Protein AF-L1MJA1-F1 (afdb_monomer)

InterPro domains:
  IPR003691 Fluoride-specific ion channel FluC [PF02537] (7-96)

pLDDT: mean 95.88, std 4.14, range [65.94, 98.38]

Sequence (98 aa):
MTTILQIAFGGFLGGSLRYLLCRLPHGLLLANTIACFLLGLSQHSPFLAVGIAGALSTWSSLAAHLGPLLRTSRAQFARSICATTLCGYAAILIGLSV

Secondary structure (DSSP, 8-state):
-HHHHHHHHHHHHHHHHHHHHTTSTTHHHHHHHHHHHHHHHTTT-HIIIIIIIHHH--HHHHHHHHHHHHHH-HHHHHHHHHHHHHHHHHHHHHHHT-

Foldseek 3Di:
DVLVVLQQVLQVVQLVQLVVLVVDVCSLLVLLLVLLLQCLQCVPRSSSNNRRSVNSHDPPVLCVVLVVCVVVPPPVSCCSVCSSVVSSVVSSVVSNVD

Structure (mmCIF, N/CA/C/O backbone):
data_AF-L1MJA1-F1
#
_entry.id   AF-L1MJA1-F1
#
loop_
_atom_site.group_PDB
_atom_site.id
_atom_site.type_symbol
_atom_site.label_atom_id
_atom_site.label_alt_id
_atom_site.label_comp_id
_atom_site.label_asym_id
_atom_site.label_entity_id
_atom_site.label_seq_id
_atom_site.pdbx_PDB_ins_code
_atom_site.Cartn_x
_atom_site.Cartn_y
_atom_site.Cartn_z
_atom_site.occupancy
_atom_site.B_iso_or_equiv
_atom_site.auth_seq_id
_atom_site.auth_comp_id
_atom_site.auth_asym_id
_atom_site.auth_atom_id
_atom_site.pdbx_PDB_model_num
ATOM 1 N N . MET A 1 1 ? 10.335 12.820 -22.495 1.00 65.94 1 MET A N 1
ATOM 2 C CA . MET A 1 1 ? 8.953 12.519 -22.943 1.00 65.94 1 MET A CA 1
ATOM 3 C C . MET A 1 1 ? 8.557 11.072 -22.646 1.00 65.94 1 MET A C 1
ATOM 5 O O . MET A 1 1 ? 7.541 10.866 -22.000 1.00 65.94 1 MET A O 1
ATOM 9 N N . THR A 1 2 ? 9.368 10.076 -23.016 1.00 87.94 2 THR A N 1
ATOM 10 C CA . THR A 1 2 ? 9.095 8.640 -22.780 1.00 87.94 2 THR A CA 1
ATOM 11 C C . THR A 1 2 ? 8.894 8.265 -21.305 1.00 87.94 2 THR A C 1
ATOM 13 O O . THR A 1 2 ? 7.921 7.593 -20.980 1.00 87.94 2 THR A O 1
ATOM 16 N N . THR A 1 3 ? 9.733 8.764 -20.393 1.00 92.12 3 THR A N 1
ATOM 17 C CA . THR A 1 3 ? 9.615 8.496 -18.946 1.00 92.12 3 THR A CA 1
ATOM 18 C C . THR A 1 3 ? 8.315 9.031 -18.344 1.00 92.12 3 THR A C 1
ATOM 20 O O . THR A 1 3 ? 7.708 8.379 -17.505 1.00 92.12 3 THR A O 1
ATOM 23 N N . ILE A 1 4 ? 7.847 10.200 -18.797 1.00 95.50 4 ILE A N 1
ATOM 24 C CA . ILE A 1 4 ? 6.588 10.792 -18.322 1.00 95.50 4 ILE A CA 1
ATOM 25 C C . ILE A 1 4 ? 5.409 9.916 -18.748 1.00 95.50 4 ILE A C 1
ATOM 27 O O . ILE A 1 4 ? 4.543 9.629 -17.930 1.00 95.50 4 ILE A O 1
ATOM 31 N N . LEU A 1 5 ? 5.400 9.438 -19.997 1.00 96.62 5 LEU A N 1
ATOM 32 C CA . LEU A 1 5 ? 4.363 8.526 -20.487 1.00 96.62 5 LEU A CA 1
ATOM 33 C C . LEU A 1 5 ? 4.380 7.187 -19.741 1.00 96.62 5 LEU A C 1
ATOM 35 O O . LEU A 1 5 ? 3.322 6.676 -19.386 1.00 96.62 5 LEU A O 1
ATOM 39 N N . GLN A 1 6 ? 5.565 6.649 -19.445 1.00 96.12 6 GLN A N 1
ATOM 40 C CA . GLN A 1 6 ? 5.718 5.450 -18.617 1.00 96.12 6 GLN A CA 1
ATOM 41 C C . GLN A 1 6 ? 5.139 5.660 -17.214 1.00 96.12 6 GLN A C 1
ATOM 43 O O . GLN A 1 6 ? 4.345 4.849 -16.747 1.00 96.12 6 GLN A O 1
ATOM 48 N N . ILE A 1 7 ? 5.480 6.763 -16.549 1.00 97.50 7 ILE A N 1
ATOM 49 C CA . ILE A 1 7 ? 4.950 7.063 -15.216 1.00 97.50 7 ILE A CA 1
ATOM 50 C C . ILE A 1 7 ? 3.435 7.278 -15.271 1.00 97.50 7 ILE A C 1
ATOM 52 O O . ILE A 1 7 ? 2.725 6.740 -14.429 1.00 97.50 7 ILE A O 1
ATOM 56 N N . ALA A 1 8 ? 2.924 8.004 -16.267 1.00 97.88 8 ALA A N 1
ATOM 57 C CA . AL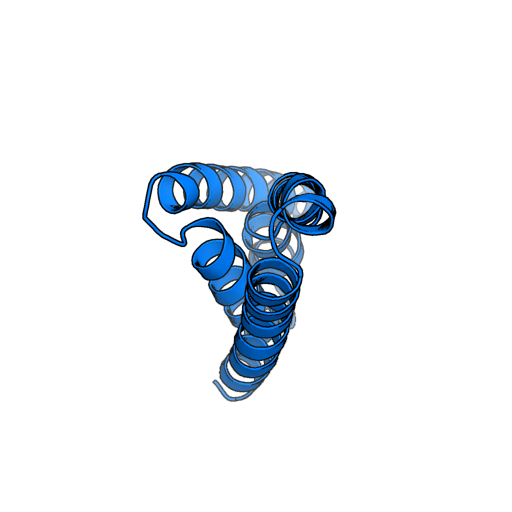A A 1 8 ? 1.495 8.271 -16.412 1.00 97.88 8 ALA A CA 1
ATOM 58 C C . ALA A 1 8 ? 0.693 6.985 -16.659 1.00 97.88 8 ALA A C 1
ATOM 60 O O . ALA A 1 8 ? -0.317 6.748 -15.996 1.00 97.88 8 ALA A O 1
ATOM 61 N N . PHE A 1 9 ? 1.159 6.125 -17.568 1.00 97.81 9 PHE A N 1
ATOM 62 C CA . PHE A 1 9 ? 0.492 4.860 -17.867 1.00 97.81 9 PHE A CA 1
ATOM 63 C C . PHE A 1 9 ? 0.581 3.879 -16.692 1.00 97.81 9 PHE A C 1
ATOM 65 O O . PHE A 1 9 ? -0.424 3.286 -16.301 1.00 97.81 9 PHE A O 1
ATOM 72 N N . GLY A 1 10 ? 1.754 3.766 -16.060 1.00 97.75 10 GLY A N 1
ATOM 73 C CA . GLY A 1 10 ? 1.917 2.970 -14.844 1.00 97.75 10 GLY A CA 1
ATOM 74 C C . GLY A 1 10 ? 1.050 3.496 -13.701 1.00 97.75 10 GLY A C 1
ATOM 75 O O . GLY A 1 10 ? 0.404 2.716 -13.010 1.00 97.75 10 GLY A O 1
ATOM 76 N N . GLY A 1 11 ? 0.961 4.816 -13.550 1.00 98.12 11 GLY A N 1
ATOM 77 C CA . GLY A 1 11 ? 0.128 5.479 -12.551 1.00 98.12 11 GLY A CA 1
ATOM 78 C C . GLY A 1 11 ? -1.361 5.229 -12.760 1.00 98.12 11 GLY A C 1
ATOM 79 O O . GLY A 1 11 ? -2.078 4.950 -11.800 1.00 98.12 11 GLY A O 1
ATOM 80 N N . PHE A 1 12 ? -1.826 5.249 -14.011 1.00 98.38 12 PHE A N 1
ATOM 81 C CA . PHE A 1 12 ? -3.200 4.884 -14.350 1.00 98.38 12 PHE A CA 1
ATOM 82 C C . PHE A 1 12 ? -3.515 3.433 -13.957 1.00 98.38 12 PHE A C 1
ATOM 84 O O . PHE A 1 12 ? -4.526 3.181 -13.295 1.00 98.38 12 PHE A O 1
ATOM 91 N N . LEU A 1 13 ? -2.636 2.486 -14.303 1.00 98.25 13 LEU A N 1
ATOM 92 C CA . LEU A 1 13 ? -2.814 1.072 -13.960 1.00 98.25 13 LEU A CA 1
ATOM 93 C C . LEU A 1 13 ? -2.741 0.835 -12.445 1.00 98.25 13 LEU A C 1
ATOM 95 O O . LEU A 1 13 ? -3.623 0.184 -11.884 1.00 98.25 13 LEU A O 1
ATOM 99 N N . GLY A 1 14 ? -1.742 1.405 -11.768 1.00 97.69 14 GLY A N 1
ATOM 100 C CA . GLY A 1 14 ? -1.568 1.295 -10.318 1.00 97.69 14 GLY A CA 1
ATOM 101 C C . GLY A 1 14 ? -2.731 1.910 -9.541 1.00 97.69 14 GLY A C 1
ATOM 102 O O . GLY A 1 14 ? -3.268 1.284 -8.627 1.00 97.69 14 GLY A O 1
ATOM 103 N N . GLY A 1 15 ? -3.192 3.095 -9.945 1.00 97.75 15 GLY A N 1
ATOM 104 C CA . GLY A 1 15 ? -4.347 3.759 -9.340 1.00 97.75 15 GLY A CA 1
ATOM 105 C C . GLY A 1 15 ? -5.654 2.992 -9.552 1.00 97.75 15 GLY A C 1
ATOM 106 O O . GLY A 1 15 ? -6.437 2.840 -8.611 1.00 97.75 15 GLY A O 1
ATOM 107 N N . SER A 1 16 ? -5.865 2.451 -10.754 1.00 98.25 16 SER A N 1
ATOM 108 C CA . SER A 1 16 ? -7.030 1.610 -11.062 1.00 98.25 16 SER A CA 1
ATOM 109 C C . SER A 1 16 ? -7.022 0.319 -10.242 1.00 98.25 16 SER A C 1
ATOM 111 O O . SER A 1 16 ? -8.037 -0.045 -9.646 1.00 98.25 16 SER A O 1
ATOM 113 N N . LEU A 1 17 ? -5.866 -0.344 -10.136 1.00 97.94 17 LEU A N 1
ATOM 114 C CA . LEU A 1 17 ? -5.716 -1.545 -9.319 1.00 97.94 17 LEU A CA 1
ATOM 115 C C . LEU A 1 17 ? -5.954 -1.247 -7.834 1.00 97.94 17 LEU A C 1
ATOM 117 O O . LEU A 1 17 ? -6.686 -1.988 -7.180 1.00 97.94 17 LEU A O 1
ATOM 121 N N . ARG A 1 18 ? -5.422 -0.135 -7.308 1.00 97.81 18 ARG A N 1
ATOM 122 C CA . ARG A 1 18 ? -5.691 0.308 -5.930 1.00 97.81 18 ARG A CA 1
ATOM 123 C C . ARG A 1 18 ? -7.180 0.490 -5.683 1.00 97.81 18 ARG A C 1
ATOM 125 O O . ARG A 1 18 ? -7.692 0.026 -4.668 1.00 97.81 18 ARG A O 1
ATOM 132 N N . TYR A 1 19 ? -7.873 1.150 -6.609 1.00 97.06 19 TYR A N 1
ATOM 133 C CA . TYR A 1 19 ? -9.312 1.368 -6.511 1.00 97.06 19 TYR A CA 1
ATOM 134 C C . TYR A 1 19 ? -10.087 0.047 -6.427 1.00 97.06 19 TYR A C 1
ATOM 136 O O . TYR A 1 19 ? -10.976 -0.086 -5.586 1.00 97.06 19 TYR A O 1
ATOM 144 N N . LEU A 1 20 ? -9.722 -0.941 -7.249 1.00 97.50 20 LEU A N 1
ATOM 145 C CA . LEU A 1 20 ? -10.331 -2.271 -7.218 1.00 97.50 20 LEU A CA 1
ATOM 146 C C . LEU A 1 20 ? -10.012 -3.016 -5.915 1.00 97.50 20 LEU A C 1
ATOM 148 O O . LEU A 1 20 ? -10.929 -3.526 -5.272 1.00 97.50 20 LEU A O 1
ATOM 152 N N . LEU A 1 21 ? -8.745 -3.031 -5.489 1.00 96.75 21 LEU A N 1
ATOM 153 C CA . LEU A 1 21 ? -8.322 -3.705 -4.259 1.00 96.75 21 LEU A CA 1
ATOM 154 C C . LEU A 1 21 ? -9.013 -3.125 -3.028 1.00 96.75 21 LEU A C 1
ATOM 156 O O . LEU A 1 21 ? -9.467 -3.888 -2.185 1.00 96.75 2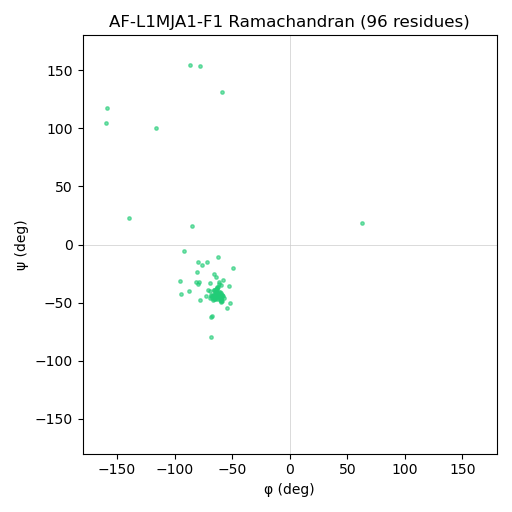1 LEU A O 1
ATOM 160 N N . CYS A 1 22 ? -9.169 -1.802 -2.937 1.00 95.19 22 CYS A N 1
ATOM 161 C CA . CYS A 1 22 ? -9.844 -1.144 -1.814 1.00 95.19 22 CYS A CA 1
ATOM 162 C C . CYS A 1 22 ? -11.328 -1.522 -1.651 1.00 95.19 22 CYS A C 1
ATOM 164 O O . CYS A 1 22 ? -11.908 -1.199 -0.617 1.00 95.19 22 CYS A O 1
ATOM 166 N N . ARG A 1 23 ? -11.947 -2.207 -2.624 1.00 95.75 23 ARG A N 1
ATOM 167 C CA . ARG A 1 23 ? -13.298 -2.780 -2.476 1.00 95.75 23 ARG A CA 1
ATOM 168 C C . ARG A 1 23 ? -13.308 -4.104 -1.705 1.00 95.75 23 ARG A C 1
ATOM 170 O O . ARG A 1 23 ? -14.372 -4.550 -1.287 1.00 95.75 23 ARG A O 1
ATOM 177 N N . LEU A 1 24 ? -12.149 -4.737 -1.531 1.00 95.56 24 LEU A N 1
ATOM 178 C CA . LEU A 1 24 ? -11.986 -5.980 -0.784 1.00 95.56 24 LEU A CA 1
ATOM 179 C C . LEU A 1 24 ? -11.766 -5.706 0.712 1.00 95.56 24 LEU A C 1
ATOM 181 O O . LEU A 1 24 ? -11.219 -4.658 1.083 1.00 95.56 24 LEU A O 1
ATOM 185 N N . PRO A 1 25 ? -12.108 -6.663 1.595 1.00 92.19 25 PRO A N 1
ATOM 186 C CA . PRO A 1 25 ? -11.707 -6.585 2.994 1.00 92.19 25 PRO A CA 1
ATOM 187 C C . PRO A 1 25 ? -10.177 -6.522 3.087 1.00 92.19 25 PRO A C 1
ATOM 189 O O . PRO A 1 25 ? -9.477 -7.316 2.465 1.00 92.19 25 PRO A O 1
ATOM 192 N N . HIS A 1 26 ? -9.654 -5.575 3.868 1.00 94.12 26 HIS A N 1
ATOM 193 C CA . HIS A 1 26 ? -8.210 -5.306 3.991 1.00 94.12 26 HIS A CA 1
ATOM 194 C C . HIS A 1 26 ? -7.523 -4.855 2.688 1.00 94.12 26 HIS A C 1
ATOM 196 O O . HIS A 1 26 ? -6.294 -4.862 2.600 1.00 94.12 26 HIS A O 1
ATOM 202 N N . GLY A 1 27 ? -8.290 -4.390 1.698 1.00 96.12 27 GLY A N 1
ATOM 203 C CA . GLY A 1 27 ? -7.782 -3.944 0.402 1.00 96.12 27 GLY A CA 1
ATOM 204 C C . GLY A 1 27 ? -6.664 -2.905 0.467 1.00 96.12 27 GLY A C 1
ATOM 205 O O . GLY A 1 27 ? -5.716 -2.957 -0.309 1.00 96.12 27 GLY A O 1
ATOM 206 N N . LEU A 1 28 ? -6.730 -1.998 1.443 1.00 96.62 28 LEU A N 1
ATOM 207 C CA . LEU A 1 28 ? -5.712 -0.973 1.667 1.00 96.62 28 LEU A CA 1
ATOM 208 C C . LEU A 1 28 ? -4.354 -1.559 2.090 1.00 96.62 28 LEU A C 1
ATOM 210 O O . LEU A 1 28 ? -3.309 -1.082 1.645 1.00 96.62 28 LEU A O 1
ATOM 214 N 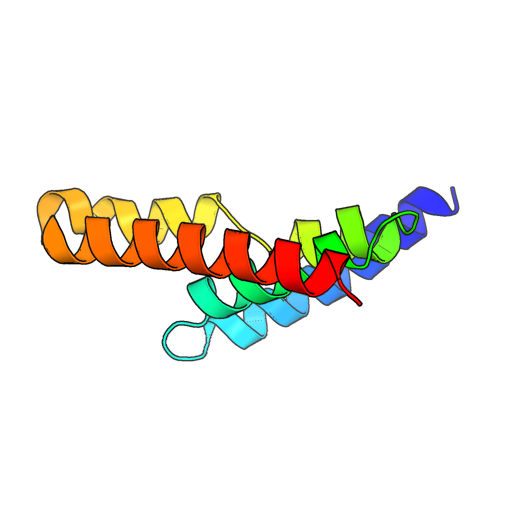N . LEU A 1 29 ? -4.369 -2.596 2.932 1.00 97.50 29 LEU A N 1
ATOM 215 C CA . LEU A 1 29 ? -3.161 -3.315 3.337 1.00 97.50 29 LEU A CA 1
ATOM 216 C C . LEU A 1 29 ? -2.589 -4.087 2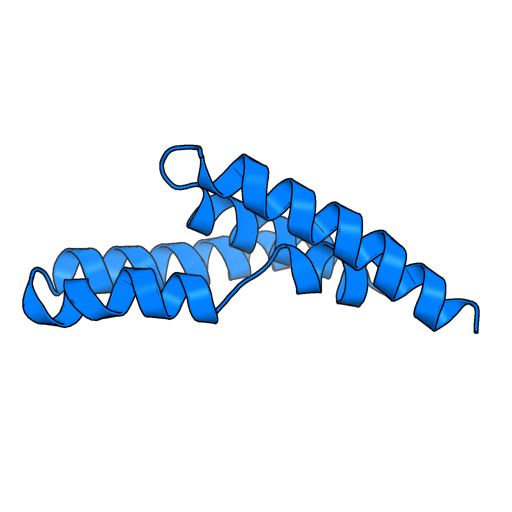.148 1.00 97.50 29 LEU A C 1
ATOM 218 O O . LEU A 1 29 ? -1.387 -4.012 1.899 1.00 97.50 29 LEU A O 1
ATOM 222 N N . LEU A 1 30 ? -3.445 -4.775 1.384 1.00 97.81 30 LEU A N 1
ATOM 223 C CA . LEU A 1 30 ? -3.031 -5.510 0.186 1.00 97.81 30 LEU A CA 1
ATOM 224 C C . LEU A 1 30 ? -2.397 -4.584 -0.854 1.00 97.81 30 LEU A C 1
ATOM 226 O O . LEU A 1 30 ? -1.309 -4.879 -1.338 1.00 97.81 30 LEU A O 1
ATOM 230 N N . ALA A 1 31 ? -3.026 -3.444 -1.147 1.00 98.12 31 ALA A N 1
ATOM 231 C CA . ALA A 1 31 ? -2.512 -2.481 -2.116 1.00 98.12 31 ALA A CA 1
ATOM 232 C C . ALA A 1 31 ? -1.113 -1.973 -1.729 1.00 98.12 31 ALA A C 1
ATOM 234 O O . ALA A 1 31 ? -0.193 -2.036 -2.541 1.00 98.12 31 ALA A O 1
ATOM 235 N N . ASN A 1 32 ? -0.918 -1.555 -0.472 1.00 98.19 32 ASN A N 1
ATOM 236 C CA . ASN A 1 32 ? 0.397 -1.112 0.003 1.00 98.19 32 ASN A CA 1
ATOM 237 C C . ASN A 1 32 ? 1.435 -2.250 0.000 1.00 98.19 32 ASN A C 1
ATOM 239 O O . ASN A 1 32 ? 2.571 -2.034 -0.411 1.00 98.19 32 ASN A O 1
ATOM 243 N N . THR A 1 33 ? 1.049 -3.468 0.392 1.00 98.31 33 THR A N 1
ATOM 244 C CA . THR A 1 33 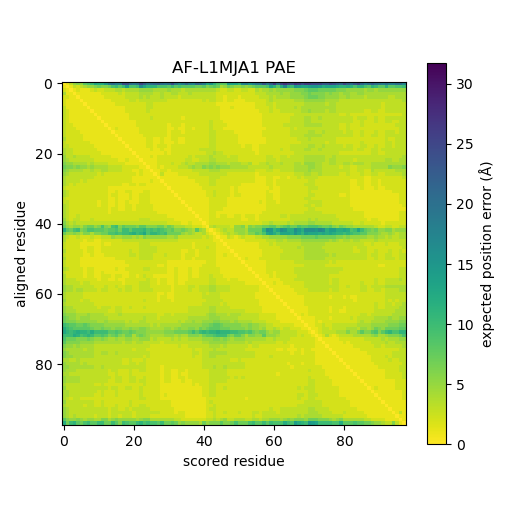? 1.957 -4.629 0.420 1.00 98.31 33 THR A CA 1
ATOM 245 C C . THR A 1 33 ? 2.422 -5.014 -0.987 1.00 98.31 33 THR A C 1
ATOM 247 O O . THR A 1 33 ? 3.619 -5.174 -1.222 1.00 98.31 33 THR A O 1
ATOM 250 N N . ILE A 1 34 ? 1.495 -5.101 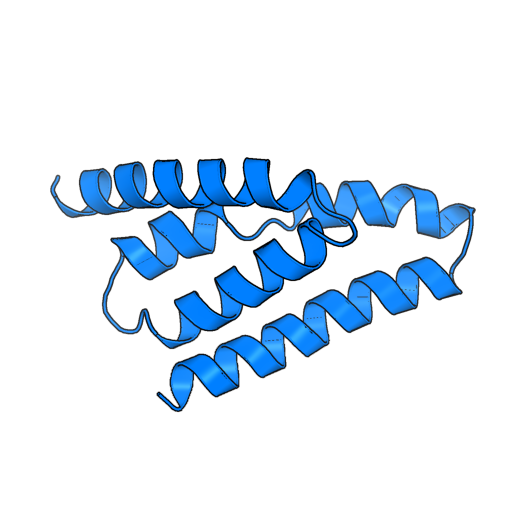-1.948 1.00 98.00 34 ILE A N 1
ATOM 251 C CA . ILE A 1 34 ? 1.808 -5.405 -3.352 1.00 98.00 34 ILE A CA 1
ATOM 252 C C . ILE A 1 34 ? 2.674 -4.294 -3.949 1.00 98.00 34 ILE A C 1
ATOM 254 O O . ILE A 1 34 ? 3.642 -4.587 -4.647 1.00 98.00 34 ILE A O 1
ATOM 258 N N . ALA A 1 35 ? 2.375 -3.027 -3.651 1.00 97.94 35 ALA A N 1
ATOM 259 C CA . ALA A 1 35 ? 3.194 -1.912 -4.109 1.00 97.94 35 ALA A CA 1
ATOM 260 C C . ALA A 1 35 ? 4.643 -2.025 -3.614 1.00 97.94 35 ALA A C 1
ATOM 262 O O . ALA A 1 35 ? 5.563 -1.844 -4.407 1.00 97.94 35 ALA A O 1
ATOM 263 N N . CYS A 1 36 ? 4.862 -2.380 -2.344 1.00 97.88 36 CYS A N 1
ATOM 264 C CA . CYS A 1 36 ? 6.206 -2.591 -1.806 1.00 97.88 36 CYS A CA 1
ATOM 265 C C . CYS A 1 36 ? 6.935 -3.769 -2.471 1.00 97.88 36 CYS A C 1
ATOM 267 O O . CYS A 1 36 ? 8.114 -3.639 -2.789 1.00 97.88 36 CYS A O 1
ATOM 269 N N . PHE A 1 37 ? 6.246 -4.884 -2.740 1.00 98.00 37 PHE A N 1
ATOM 270 C CA . PHE A 1 37 ? 6.820 -6.002 -3.499 1.00 98.00 37 PHE A CA 1
ATOM 271 C C . PHE A 1 37 ? 7.258 -5.574 -4.905 1.00 98.00 37 PHE A C 1
ATOM 273 O O . PHE A 1 37 ? 8.402 -5.796 -5.300 1.00 98.00 37 PHE A O 1
ATOM 280 N N . LEU A 1 38 ? 6.372 -4.894 -5.640 1.00 97.25 38 LEU A N 1
ATOM 281 C CA . LEU A 1 38 ? 6.673 -4.380 -6.978 1.00 97.25 38 LEU A CA 1
ATOM 282 C C . LEU A 1 38 ? 7.814 -3.361 -6.961 1.00 97.25 38 LEU A C 1
ATOM 284 O O . LEU A 1 38 ? 8.598 -3.315 -7.905 1.00 97.25 38 LEU A O 1
ATOM 288 N N . LEU A 1 39 ? 7.927 -2.565 -5.894 1.00 96.62 39 LEU A N 1
ATOM 289 C CA . LEU A 1 39 ? 9.034 -1.633 -5.722 1.00 96.62 39 LEU A CA 1
ATOM 290 C C . LEU A 1 39 ? 10.375 -2.376 -5.610 1.00 96.62 39 LEU A C 1
ATOM 292 O O . LEU A 1 39 ? 11.346 -1.935 -6.220 1.00 96.62 39 LEU A O 1
ATOM 296 N N . GLY A 1 40 ? 10.420 -3.526 -4.927 1.00 96.12 40 GLY A N 1
ATOM 297 C CA . GLY A 1 40 ? 11.611 -4.384 -4.871 1.00 96.12 40 GLY A CA 1
ATOM 298 C C . GLY A 1 40 ? 12.062 -4.876 -6.253 1.00 96.12 40 GLY A C 1
ATOM 299 O O . GLY A 1 40 ? 13.240 -4.777 -6.581 1.00 96.12 40 GLY A O 1
ATOM 300 N N . LEU A 1 41 ? 11.112 -5.272 -7.106 1.00 95.81 41 LEU A N 1
ATOM 301 C CA . LEU A 1 41 ? 11.371 -5.708 -8.490 1.00 95.81 41 LEU A CA 1
ATOM 302 C C . LEU A 1 41 ? 11.758 -4.563 -9.445 1.00 95.81 41 LEU A C 1
ATOM 304 O O . LEU A 1 41 ? 12.197 -4.788 -10.572 1.00 95.81 41 LEU A O 1
ATOM 308 N N . SER A 1 42 ? 11.538 -3.310 -9.047 1.00 92.69 42 SER A N 1
ATOM 309 C CA . SER A 1 42 ? 11.523 -2.173 -9.971 1.00 92.69 42 SER A CA 1
ATOM 310 C C . SER A 1 42 ? 12.893 -1.562 -10.280 1.00 92.69 42 SER A C 1
ATOM 312 O O . SER A 1 42 ? 12.919 -0.452 -10.812 1.00 92.69 42 SER A O 1
ATOM 314 N N . GLN A 1 43 ? 14.010 -2.250 -9.986 1.00 78.19 43 GLN A N 1
ATOM 315 C CA . GLN A 1 43 ? 15.354 -1.655 -9.840 1.00 78.19 43 GLN A CA 1
ATOM 316 C C . GLN A 1 43 ? 15.823 -0.720 -10.973 1.00 78.19 43 GLN A C 1
ATOM 318 O O . GLN A 1 43 ? 16.643 0.153 -10.713 1.00 78.19 43 GLN A O 1
ATOM 323 N N . HIS A 1 44 ? 15.253 -0.780 -12.183 1.00 85.62 44 HIS A N 1
ATOM 324 C CA . HIS A 1 44 ? 15.501 0.205 -13.248 1.00 85.62 44 HIS A CA 1
ATOM 325 C C . HIS A 1 44 ? 14.251 0.600 -14.063 1.00 85.62 44 HIS A C 1
ATOM 327 O O . HIS A 1 44 ? 14.364 1.053 -15.202 1.00 85.62 44 HIS A O 1
ATOM 333 N N . SER A 1 45 ? 13.042 0.435 -13.515 1.00 94.00 45 SER A N 1
ATOM 334 C CA . SER A 1 45 ? 11.781 0.658 -14.237 1.00 94.00 45 SER A CA 1
ATOM 335 C C . SER A 1 45 ? 10.963 1.806 -13.630 1.00 94.00 45 SER A C 1
ATOM 337 O O . SER A 1 45 ? 10.237 1.588 -12.659 1.00 94.00 45 SER A O 1
ATOM 339 N N . PRO A 1 46 ? 10.992 3.027 -14.208 1.00 93.88 46 PRO A N 1
ATOM 340 C CA . PRO A 1 46 ? 10.171 4.146 -13.728 1.00 93.88 46 PRO A CA 1
ATOM 341 C C . PRO A 1 46 ? 8.666 3.873 -13.875 1.00 93.88 46 PRO A C 1
ATOM 343 O O . PRO A 1 46 ? 7.867 4.361 -13.076 1.00 93.88 46 PRO A O 1
ATOM 346 N N . PHE A 1 47 ? 8.284 3.053 -14.862 1.00 96.00 47 PHE A N 1
ATOM 347 C CA . PHE A 1 47 ? 6.921 2.548 -15.036 1.00 96.00 47 PHE A CA 1
ATOM 348 C C . PHE A 1 47 ? 6.452 1.748 -13.812 1.00 96.00 47 PHE A C 1
ATOM 350 O O . PHE A 1 47 ? 5.359 2.000 -13.308 1.00 96.00 47 PHE A O 1
ATOM 357 N N . LEU A 1 48 ? 7.277 0.819 -13.311 1.00 96.25 48 LEU A N 1
ATOM 358 C CA . LEU A 1 48 ? 6.938 0.008 -12.138 1.00 96.25 48 LEU A CA 1
ATOM 359 C C . LEU A 1 48 ? 7.107 0.781 -10.829 1.00 96.25 48 LEU A C 1
ATOM 361 O O . LEU A 1 48 ? 6.195 0.761 -10.010 1.00 96.25 48 LEU A O 1
ATOM 365 N N . ALA A 1 49 ? 8.238 1.464 -10.642 1.00 96.31 49 ALA A N 1
ATOM 366 C CA . ALA A 1 49 ? 8.585 2.126 -9.387 1.00 96.31 49 ALA A CA 1
ATOM 367 C C . ALA A 1 49 ? 7.666 3.322 -9.101 1.00 96.31 49 ALA A C 1
ATOM 369 O O . ALA A 1 49 ? 6.925 3.347 -8.121 1.00 96.31 49 ALA A O 1
ATOM 370 N N . VAL A 1 50 ? 7.699 4.325 -9.980 1.00 96.75 50 VAL A N 1
ATOM 371 C CA . VAL A 1 50 ? 6.994 5.595 -9.764 1.00 96.75 50 VAL A CA 1
ATOM 372 C C . VAL A 1 50 ? 5.562 5.512 -10.278 1.00 96.75 50 VAL A C 1
ATOM 374 O O . VAL A 1 50 ? 4.652 6.011 -9.624 1.00 96.75 50 VAL A O 1
ATOM 377 N N . GLY A 1 51 ? 5.351 4.862 -11.425 1.00 97.44 51 GLY A N 1
ATOM 378 C CA . GLY A 1 51 ? 4.022 4.673 -11.997 1.00 97.44 51 GLY A CA 1
ATOM 379 C C . GLY A 1 51 ? 3.161 3.734 -11.152 1.00 97.44 51 GLY A C 1
ATOM 380 O O . GLY A 1 51 ? 2.302 4.184 -10.395 1.00 97.44 51 GLY A O 1
ATOM 381 N N . ILE A 1 52 ? 3.372 2.422 -11.284 1.00 98.00 52 ILE A N 1
ATOM 382 C CA . ILE A 1 52 ? 2.494 1.417 -10.667 1.00 98.00 52 ILE A CA 1
ATOM 383 C C . ILE A 1 52 ? 2.606 1.439 -9.143 1.00 98.00 52 ILE A C 1
ATOM 385 O O . ILE A 1 52 ? 1.606 1.703 -8.480 1.00 98.00 52 ILE A O 1
ATOM 389 N N . ALA A 1 53 ? 3.783 1.169 -8.571 1.00 97.56 53 ALA A N 1
ATOM 390 C CA . ALA A 1 53 ? 3.947 1.059 -7.120 1.00 97.56 53 ALA A CA 1
ATOM 391 C C . ALA A 1 53 ? 3.660 2.394 -6.411 1.00 97.56 53 ALA A C 1
ATOM 393 O O . ALA A 1 53 ? 2.988 2.416 -5.375 1.00 97.56 53 ALA A O 1
ATOM 394 N N . GLY A 1 54 ? 4.075 3.515 -7.005 1.00 97.06 54 GLY A N 1
ATOM 395 C CA . GLY A 1 54 ? 3.752 4.854 -6.511 1.00 97.06 54 GLY A CA 1
ATOM 396 C C . GLY A 1 54 ? 2.247 5.141 -6.453 1.00 97.06 54 GLY A C 1
ATOM 397 O O . GLY A 1 54 ? 1.764 5.625 -5.433 1.00 97.06 54 GLY A O 1
ATOM 398 N N . ALA A 1 55 ? 1.480 4.806 -7.496 1.00 97.69 55 ALA A N 1
ATOM 399 C CA . ALA A 1 55 ? 0.029 5.034 -7.505 1.00 97.69 55 ALA A CA 1
ATOM 400 C C . ALA A 1 55 ? -0.786 3.963 -6.750 1.00 97.69 55 ALA A C 1
ATOM 402 O O . ALA A 1 55 ? -1.919 4.228 -6.323 1.00 97.69 55 ALA A O 1
ATOM 403 N N . LEU A 1 56 ? -0.229 2.755 -6.611 1.00 97.88 56 LEU A N 1
ATOM 404 C CA . LEU A 1 56 ? -0.829 1.621 -5.907 1.00 97.88 56 LEU A CA 1
ATOM 405 C C . LEU A 1 56 ? -0.670 1.726 -4.382 1.00 97.88 56 LEU A C 1
ATOM 407 O O . LEU A 1 56 ? -1.567 1.323 -3.641 1.00 97.88 56 LEU A O 1
ATOM 411 N N . SER A 1 57 ? 0.442 2.288 -3.907 1.00 97.50 57 SER A N 1
ATOM 412 C CA . SER A 1 57 ? 0.636 2.616 -2.491 1.00 97.50 57 SER A CA 1
ATOM 413 C C . SER A 1 57 ? -0.100 3.902 -2.108 1.00 97.50 57 SER A C 1
ATOM 415 O O . SER A 1 57 ? -0.390 4.763 -2.940 1.00 97.50 57 SER A O 1
ATOM 417 N N . THR A 1 58 ? -0.466 4.044 -0.834 1.00 97.56 58 THR A N 1
ATOM 418 C CA . THR A 1 58 ? -1.102 5.275 -0.354 1.00 97.56 58 THR A CA 1
ATOM 419 C C . THR A 1 58 ? -0.968 5.465 1.155 1.00 97.56 58 THR A C 1
ATOM 421 O O . THR A 1 58 ? -1.532 4.729 1.967 1.00 97.56 58 THR A O 1
ATOM 424 N N . TRP A 1 59 ? -0.277 6.540 1.532 1.00 95.94 59 TRP A N 1
ATOM 425 C CA . TRP A 1 59 ? -0.225 7.020 2.914 1.00 95.94 59 TRP A CA 1
ATOM 426 C C . TRP A 1 59 ? -1.450 7.848 3.297 1.00 95.94 59 TRP A C 1
ATOM 428 O O . TRP A 1 59 ? -1.896 7.788 4.438 1.00 95.94 59 TRP A O 1
ATOM 438 N N . SER A 1 60 ? -2.038 8.590 2.355 1.00 96.56 60 SER A N 1
ATOM 439 C CA . SER A 1 60 ? -3.200 9.443 2.621 1.00 96.56 60 SER A CA 1
ATOM 440 C C . SER A 1 60 ? -4.447 8.632 2.978 1.00 96.56 60 SER A C 1
ATOM 442 O O . SER A 1 60 ? -5.116 8.943 3.963 1.00 96.56 60 SER A O 1
ATOM 444 N N . SER A 1 61 ? -4.737 7.548 2.248 1.00 96.56 61 SER A N 1
ATOM 445 C CA . SER A 1 61 ? -5.853 6.660 2.599 1.00 96.56 61 SER A CA 1
ATOM 446 C C . SER A 1 61 ? -5.580 5.879 3.889 1.00 96.56 61 SER A C 1
ATOM 448 O O . SER A 1 61 ? -6.510 5.658 4.662 1.00 96.56 61 SER A O 1
ATOM 450 N N . LEU A 1 62 ? -4.320 5.513 4.166 1.00 96.56 62 LEU A N 1
ATOM 451 C CA . LEU A 1 62 ? -3.935 4.913 5.448 1.00 96.56 62 LEU A CA 1
ATOM 452 C C . LEU A 1 62 ? -4.167 5.881 6.609 1.00 96.56 62 LEU A C 1
ATOM 454 O O . LEU A 1 62 ? -4.802 5.505 7.589 1.00 96.56 62 LEU A O 1
ATOM 458 N N . ALA A 1 63 ? -3.742 7.136 6.485 1.00 97.00 63 ALA A N 1
ATOM 459 C CA . ALA A 1 63 ? -3.983 8.162 7.494 1.00 97.00 63 ALA A CA 1
ATOM 460 C C . ALA A 1 63 ? -5.485 8.396 7.725 1.00 97.00 63 ALA A C 1
ATOM 462 O O . ALA A 1 63 ? -5.922 8.462 8.873 1.00 97.00 63 ALA A O 1
ATOM 463 N N . ALA A 1 64 ? -6.289 8.440 6.657 1.00 96.88 64 ALA A N 1
ATOM 464 C CA . ALA A 1 64 ? -7.744 8.557 6.762 1.00 96.88 64 ALA A CA 1
ATOM 465 C C . ALA A 1 64 ? -8.386 7.346 7.467 1.00 96.88 64 ALA A C 1
ATOM 467 O O . ALA A 1 64 ? -9.320 7.518 8.246 1.00 96.88 64 ALA A O 1
ATOM 468 N N . HIS A 1 65 ? -7.868 6.133 7.241 1.00 95.25 65 HIS A N 1
ATOM 469 C CA . HIS A 1 65 ? -8.321 4.921 7.930 1.00 95.25 65 HIS A CA 1
ATOM 470 C C . HIS A 1 65 ? -7.899 4.892 9.410 1.00 95.25 65 HIS A C 1
ATOM 472 O O . HIS A 1 65 ? -8.670 4.481 10.274 1.00 95.25 65 HIS A O 1
ATOM 478 N N . LEU A 1 66 ? -6.682 5.346 9.715 1.00 96.62 66 LEU A N 1
ATOM 479 C CA . LEU A 1 66 ? -6.115 5.333 11.063 1.00 96.62 66 LEU A CA 1
ATOM 480 C C . LEU A 1 66 ? -6.637 6.470 11.956 1.00 96.62 66 LEU A C 1
ATOM 482 O O . LEU A 1 66 ? -6.760 6.282 13.166 1.00 96.62 66 LEU A O 1
ATOM 486 N N . GLY A 1 67 ? -6.953 7.634 11.386 1.00 96.50 67 GLY A N 1
ATOM 487 C CA . GLY A 1 67 ? -7.374 8.828 12.127 1.00 96.50 67 GLY A CA 1
ATOM 488 C C . GLY A 1 67 ? -8.525 8.580 13.114 1.00 96.50 67 GLY A C 1
ATOM 489 O O . GLY A 1 67 ? -8.386 8.918 14.292 1.00 96.50 67 GLY A O 1
ATOM 490 N N . PRO A 1 68 ? -9.633 7.937 12.699 1.00 96.12 68 PRO A N 1
ATOM 491 C CA . PRO A 1 68 ? -10.721 7.570 13.606 1.00 96.12 68 PRO A CA 1
ATOM 492 C C . PRO A 1 68 ? -10.294 6.584 14.708 1.00 96.12 68 PRO A C 1
ATOM 494 O O . PRO A 1 68 ? -10.717 6.710 15.859 1.00 96.12 68 PRO A O 1
ATOM 497 N N . LEU A 1 69 ? -9.404 5.634 14.395 1.00 95.88 69 LEU A N 1
ATOM 498 C CA . LEU A 1 69 ? -8.976 4.587 15.331 1.00 95.88 69 LEU A CA 1
ATOM 499 C C . LEU A 1 69 ? -8.199 5.136 16.532 1.00 95.88 69 LEU A C 1
ATOM 501 O O . LEU A 1 69 ? -8.257 4.539 17.604 1.00 95.88 69 LEU A O 1
ATOM 505 N N . LEU A 1 70 ? -7.542 6.293 16.405 1.00 93.56 70 LEU A N 1
ATOM 506 C CA . LEU A 1 70 ? -6.880 6.957 17.537 1.00 93.56 70 LEU A CA 1
ATOM 507 C C . LEU A 1 70 ? -7.847 7.279 18.685 1.00 93.56 70 LEU A C 1
ATOM 509 O O . LEU A 1 70 ? -7.440 7.286 19.848 1.00 93.56 70 LEU A O 1
ATOM 513 N N . ARG A 1 71 ? -9.118 7.539 18.358 1.00 94.38 71 ARG A N 1
ATOM 514 C CA . ARG A 1 71 ? -10.168 7.863 19.333 1.00 94.38 71 ARG A CA 1
ATOM 515 C C . ARG A 1 71 ? -10.973 6.634 19.744 1.00 94.38 71 ARG A C 1
ATOM 517 O O . ARG A 1 71 ? -11.424 6.570 20.881 1.00 94.38 71 ARG A O 1
ATOM 524 N N . THR A 1 72 ? -11.138 5.665 18.844 1.00 95.31 72 THR A N 1
ATOM 525 C CA . THR A 1 72 ? -12.012 4.504 19.073 1.00 95.31 72 THR A CA 1
ATOM 526 C C . THR A 1 72 ? -11.272 3.284 19.621 1.00 95.31 72 THR A C 1
ATOM 528 O O . THR A 1 72 ? -11.781 2.604 20.506 1.00 95.31 72 THR A O 1
ATOM 531 N N . SER A 1 73 ? -10.079 2.965 19.109 1.00 96.44 73 SER A N 1
ATOM 532 C CA . SER A 1 73 ? -9.327 1.781 19.534 1.00 96.44 73 SER A CA 1
ATOM 533 C C . SER A 1 73 ? -7.838 1.883 19.204 1.00 96.44 73 SER A C 1
ATOM 535 O O . SER A 1 73 ? -7.402 1.633 18.076 1.00 96.44 73 SER A O 1
ATOM 537 N N . ARG A 1 74 ? -7.027 2.139 20.237 1.00 94.94 74 ARG A N 1
ATOM 538 C CA . ARG A 1 74 ? -5.557 2.152 20.128 1.00 94.94 74 ARG A CA 1
ATOM 539 C C . ARG A 1 74 ? -4.991 0.812 19.653 1.00 94.94 74 ARG A C 1
ATOM 541 O O . ARG A 1 74 ? -4.027 0.796 18.898 1.00 94.94 74 ARG A O 1
ATOM 548 N N . ALA A 1 75 ? -5.609 -0.301 20.053 1.00 95.75 75 ALA A N 1
ATOM 549 C CA . ALA A 1 75 ? -5.189 -1.637 19.639 1.00 95.75 75 ALA A CA 1
ATOM 550 C C . ALA A 1 75 ? -5.396 -1.859 18.133 1.00 95.75 75 ALA A C 1
ATOM 552 O O . ALA A 1 75 ? -4.502 -2.364 17.456 1.00 95.75 75 ALA A O 1
ATOM 553 N N . GLN A 1 76 ? -6.545 -1.444 17.585 1.00 94.81 76 GLN A N 1
ATOM 554 C CA . GLN A 1 76 ? -6.790 -1.548 16.145 1.00 94.81 76 GLN A CA 1
ATOM 555 C C . GLN A 1 76 ? -5.904 -0.588 15.351 1.00 94.81 76 GLN A C 1
ATOM 557 O O . GLN A 1 76 ? -5.366 -0.997 14.328 1.00 94.81 76 GLN A O 1
ATOM 562 N N . PHE A 1 77 ? -5.697 0.638 15.845 1.00 96.69 77 PHE A N 1
ATOM 563 C CA . PHE A 1 77 ? -4.740 1.578 15.258 1.00 96.69 77 PHE A CA 1
ATOM 564 C C . PHE A 1 77 ? -3.345 0.951 15.149 1.00 96.69 77 PHE A C 1
ATOM 566 O O . PHE A 1 77 ? -2.792 0.873 14.052 1.00 96.69 77 PHE A O 1
ATOM 573 N N . ALA A 1 78 ? -2.814 0.453 16.274 1.00 97.06 78 ALA A N 1
ATOM 574 C CA . ALA A 1 78 ? -1.490 -0.156 16.344 1.00 97.06 78 ALA A CA 1
ATOM 575 C C . ALA A 1 78 ? -1.388 -1.370 15.415 1.00 97.06 78 ALA A C 1
ATOM 577 O O . ALA A 1 78 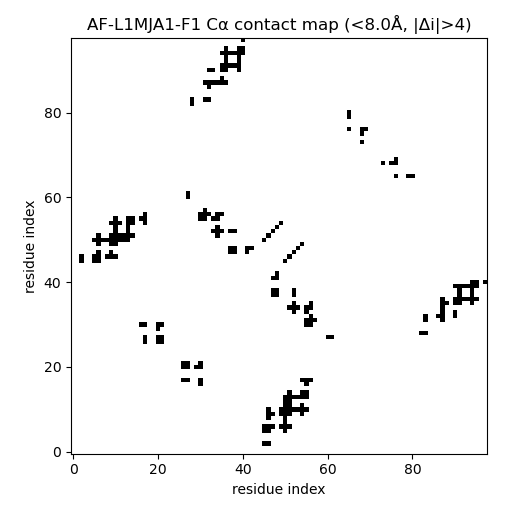? -0.451 -1.478 14.632 1.00 97.06 78 ALA A O 1
ATOM 578 N N . ARG A 1 79 ? -2.395 -2.248 15.423 1.00 96.06 79 ARG A N 1
ATOM 579 C CA . ARG A 1 79 ? -2.429 -3.410 14.534 1.00 96.06 79 ARG A CA 1
ATOM 580 C C . ARG A 1 79 ? -2.431 -3.006 13.060 1.00 96.06 79 ARG A C 1
ATOM 582 O O . ARG A 1 79 ? -1.666 -3.580 12.298 1.00 96.06 79 ARG A O 1
ATOM 589 N N . SER A 1 80 ? -3.248 -2.036 12.650 1.00 95.44 80 SER A N 1
ATOM 590 C CA . SER A 1 80 ? -3.345 -1.624 11.243 1.00 95.44 80 SER A CA 1
ATOM 591 C C . SER A 1 80 ? -2.060 -0.966 10.740 1.00 95.44 80 SER A C 1
ATOM 593 O O . SER A 1 80 ? -1.605 -1.288 9.638 1.00 95.44 80 SER A O 1
ATOM 595 N N . ILE A 1 81 ? -1.446 -0.080 11.535 1.00 96.88 81 ILE A N 1
ATOM 596 C CA . ILE A 1 81 ? -0.184 0.559 11.143 1.00 96.88 81 ILE A CA 1
ATOM 597 C C . ILE A 1 81 ? 0.969 -0.450 11.136 1.00 96.88 81 ILE A C 1
ATOM 599 O O . ILE A 1 81 ? 1.677 -0.522 10.137 1.00 96.88 81 ILE A O 1
ATOM 603 N N . CYS A 1 82 ? 1.101 -1.287 12.174 1.00 97.62 82 CYS A N 1
ATOM 604 C CA . CYS A 1 82 ? 2.144 -2.311 12.246 1.00 97.62 82 CYS A CA 1
ATOM 605 C C . CYS A 1 82 ? 1.988 -3.369 11.155 1.00 97.62 82 CYS A C 1
ATOM 607 O O . CYS A 1 82 ? 2.976 -3.752 10.544 1.00 97.62 82 CYS A O 1
ATOM 609 N N . ALA A 1 83 ? 0.768 -3.834 10.877 1.00 97.12 83 ALA A N 1
ATOM 610 C CA . ALA A 1 83 ? 0.546 -4.803 9.810 1.00 97.12 83 ALA A CA 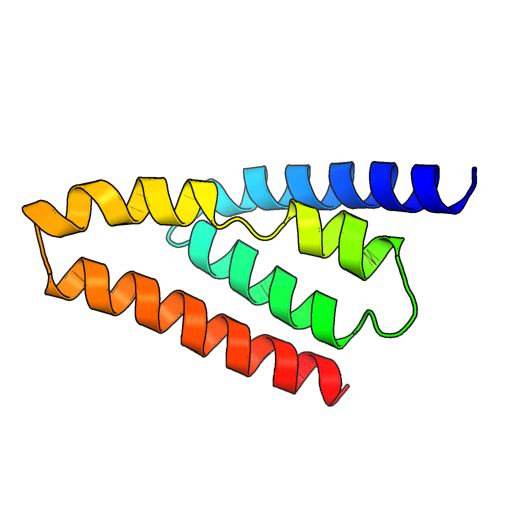1
ATOM 611 C C . ALA A 1 83 ? 0.931 -4.208 8.450 1.00 97.12 83 ALA A C 1
ATOM 613 O O . ALA A 1 83 ? 1.645 -4.846 7.688 1.00 97.12 83 ALA A O 1
ATOM 614 N N . THR A 1 84 ? 0.536 -2.963 8.167 1.00 97.00 84 THR A N 1
ATOM 615 C CA . THR A 1 84 ? 0.874 -2.316 6.890 1.00 97.00 84 THR A CA 1
ATOM 616 C C . THR A 1 84 ? 2.386 -2.118 6.736 1.00 97.00 84 THR A C 1
ATOM 618 O O . THR A 1 84 ? 2.927 -2.400 5.669 1.00 97.00 84 THR A O 1
ATOM 621 N N . THR A 1 85 ? 3.089 -1.683 7.788 1.00 97.38 85 THR A N 1
ATOM 622 C CA . THR A 1 85 ? 4.543 -1.468 7.727 1.00 97.38 85 THR A CA 1
ATOM 623 C C . THR A 1 85 ? 5.332 -2.773 7.684 1.00 97.38 85 THR A C 1
ATOM 625 O O . THR A 1 85 ? 6.235 -2.893 6.860 1.00 97.38 85 THR A O 1
ATOM 628 N N . LEU A 1 86 ? 4.989 -3.765 8.512 1.00 98.25 86 LEU A N 1
ATOM 629 C CA . LEU A 1 86 ? 5.682 -5.057 8.544 1.00 98.25 86 LEU A CA 1
ATOM 630 C C . LEU A 1 86 ? 5.443 -5.856 7.262 1.00 98.25 86 LEU A C 1
ATOM 632 O O . LEU A 1 86 ? 6.402 -6.363 6.684 1.00 98.25 86 LEU A O 1
ATOM 636 N N . CYS A 1 87 ? 4.197 -5.935 6.783 1.00 98.06 87 CYS A N 1
ATOM 637 C CA . CYS A 1 87 ? 3.900 -6.607 5.519 1.00 98.06 87 CYS A CA 1
ATOM 638 C C . CYS A 1 87 ? 4.569 -5.889 4.345 1.00 98.06 87 CYS A C 1
ATOM 640 O O . CYS A 1 87 ? 5.168 -6.555 3.508 1.00 98.06 87 CYS A O 1
ATOM 642 N N . GLY A 1 88 ? 4.537 -4.552 4.302 1.00 97.62 88 GLY A N 1
ATOM 643 C CA . GLY A 1 88 ? 5.235 -3.779 3.273 1.00 97.62 88 GLY A CA 1
ATOM 644 C C . GLY A 1 88 ? 6.750 -4.008 3.286 1.00 97.62 88 GLY A C 1
ATOM 645 O O . GLY A 1 88 ? 7.344 -4.256 2.238 1.00 97.62 88 GLY A O 1
ATOM 646 N N . TYR A 1 89 ? 7.373 -4.001 4.467 1.00 98.06 89 TYR A N 1
ATOM 647 C CA . TYR A 1 89 ? 8.807 -4.257 4.615 1.00 98.06 89 TYR A CA 1
ATOM 648 C C . TYR A 1 89 ? 9.195 -5.685 4.207 1.00 98.06 89 TYR A C 1
ATOM 650 O O . TYR A 1 89 ? 10.135 -5.880 3.441 1.00 98.06 89 TYR A O 1
ATOM 658 N N . ALA A 1 90 ? 8.442 -6.694 4.649 1.00 98.25 90 ALA A N 1
ATOM 659 C CA . ALA A 1 90 ? 8.672 -8.071 4.219 1.00 98.25 90 ALA A CA 1
ATOM 660 C C . ALA A 1 90 ? 8.497 -8.218 2.698 1.00 98.25 90 ALA A C 1
ATOM 662 O O . ALA A 1 90 ? 9.315 -8.847 2.034 1.00 98.25 90 ALA A O 1
ATOM 663 N N . ALA A 1 91 ? 7.466 -7.588 2.132 1.00 97.94 91 ALA A N 1
ATOM 664 C CA . ALA A 1 91 ? 7.166 -7.648 0.709 1.00 97.94 91 ALA A CA 1
ATOM 665 C C . ALA A 1 91 ? 8.274 -7.043 -0.161 1.00 97.94 91 ALA A C 1
ATOM 667 O O . AL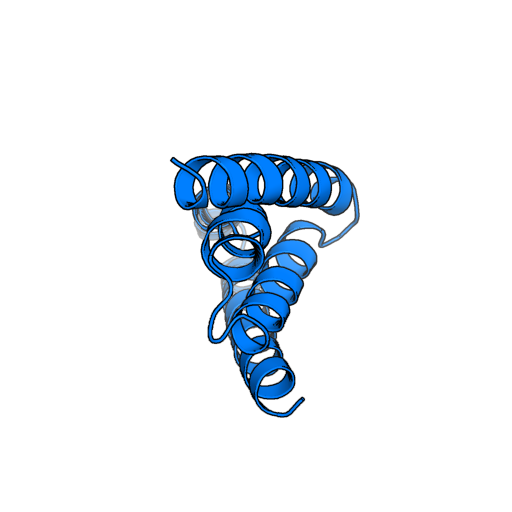A A 1 91 ? 8.645 -7.657 -1.158 1.00 97.94 91 ALA A O 1
ATOM 668 N N . ILE A 1 92 ? 8.835 -5.885 0.211 1.00 97.56 92 ILE A N 1
ATOM 669 C CA . ILE A 1 92 ? 9.949 -5.304 -0.554 1.00 97.56 92 ILE A CA 1
ATOM 670 C C . ILE A 1 92 ? 11.203 -6.178 -0.481 1.00 97.56 92 ILE A C 1
ATOM 672 O O . ILE A 1 92 ? 11.858 -6.358 -1.501 1.00 97.56 92 ILE A O 1
ATOM 676 N N . LEU A 1 93 ? 11.510 -6.776 0.677 1.00 97.88 93 LEU A N 1
ATOM 677 C CA . LEU A 1 93 ? 12.647 -7.694 0.804 1.00 97.88 93 LEU A CA 1
ATOM 678 C C . LEU A 1 93 ? 12.477 -8.933 -0.076 1.00 97.88 93 LEU A C 1
ATOM 680 O O . LEU A 1 93 ? 13.419 -9.326 -0.758 1.00 97.88 93 LEU A O 1
ATOM 684 N N . ILE A 1 94 ? 11.272 -9.509 -0.106 1.00 97.56 94 ILE A N 1
ATOM 685 C CA . ILE A 1 94 ? 10.959 -10.624 -1.007 1.00 97.56 94 ILE A CA 1
ATOM 686 C C . ILE A 1 94 ? 11.120 -10.175 -2.464 1.00 97.56 94 ILE A C 1
ATOM 688 O O . ILE A 1 94 ? 11.764 -10.870 -3.241 1.00 97.56 94 ILE A O 1
ATOM 692 N N . GLY A 1 95 ? 10.602 -9.000 -2.829 1.00 96.56 95 GLY A N 1
ATOM 693 C CA . GLY A 1 95 ? 10.741 -8.456 -4.182 1.00 96.56 95 GLY A CA 1
ATOM 694 C C . GLY A 1 95 ? 12.191 -8.198 -4.596 1.00 96.56 95 GLY A C 1
ATOM 695 O O . GLY A 1 95 ? 12.513 -8.359 -5.761 1.00 96.56 95 GLY A O 1
ATOM 696 N N . LEU A 1 96 ? 13.073 -7.838 -3.660 1.00 96.12 96 LEU A N 1
ATOM 697 C CA . LEU A 1 96 ? 14.511 -7.671 -3.913 1.00 96.12 96 LEU A CA 1
ATOM 698 C C . LEU A 1 96 ? 15.270 -9.002 -4.039 1.00 96.12 96 LEU A C 1
ATOM 700 O O . LEU A 1 96 ? 16.405 -9.004 -4.508 1.00 96.12 96 LEU A O 1
ATOM 704 N N . SER A 1 97 ? 14.686 -10.105 -3.565 1.00 93.94 97 SER A N 1
ATOM 705 C CA . SER A 1 97 ? 15.299 -11.442 -3.602 1.00 93.94 97 SER A CA 1
ATOM 706 C C . SER A 1 97 ? 14.940 -12.266 -4.843 1.00 93.94 97 SER A C 1
ATOM 708 O O . SER A 1 97 ? 15.461 -13.370 -5.002 1.00 93.94 97 SER A O 1
ATOM 710 N N . VAL A 1 98 ? 14.042 -11.745 -5.683 1.00 88.31 98 VAL A N 1
ATOM 711 C CA . VAL A 1 98 ? 13.626 -12.318 -6.974 1.00 88.31 98 VAL A CA 1
ATOM 712 C C . VAL A 1 98 ? 14.437 -11.674 -8.088 1.00 88.31 98 VAL A C 1
ATOM 714 O O . VAL A 1 98 ? 14.924 -12.435 -8.951 1.00 88.31 98 VAL A O 1
#

Solvent-accessible surface area (backbone atoms only — not comparable to full-atom values): 4686 Å² total; per-residue (Å²): 112,69,66,58,52,34,25,51,54,21,25,53,54,16,36,52,50,28,59,58,35,52,75,42,90,65,13,66,48,51,25,32,21,52,15,28,20,44,40,30,61,20,85,86,35,57,31,40,34,58,2,19,20,48,38,19,29,61,67,66,64,48,49,64,63,38,58,62,23,70,78,75,34,62,68,58,30,51,49,53,54,50,48,40,52,52,47,19,54,53,28,22,55,54,23,60,73,110

Organism: NCBI:txid1035195

Radius of gyration: 14.22 Å; Cα contacts (8 Å, |Δi|>4): 131; chains: 1; bounding box: 29×25×43 Å

Mean predicted aligned error: 2.86 Å

Nearest PDB structures (foldseek):
  6bx4-assembly2_B  TM=9.094E-01  e=2.177E-04  Escherichia coli
  6b2d-assembly1_A  TM=9.049E-01  e=3.613E-04  Escherichia coli
  6b2a-assembly1_B  TM=9.050E-01  e=3.801E-04  Escherichia coli
  6x58-assembly1_E  TM=9.128E-01  e=4.425E-04  Human immunodeficiency virus